Protein AF-A0A832GM95-F1 (afdb_monomer_lite)

Structure (mmCIF, N/CA/C/O backbone):
data_AF-A0A832GM95-F1
#
_entry.id   AF-A0A832GM95-F1
#
loop_
_atom_site.group_PDB
_atom_site.id
_atom_site.type_symbol
_atom_site.label_atom_id
_atom_site.label_alt_id
_atom_site.label_comp_id
_atom_site.label_asym_id
_atom_site.label_entity_id
_atom_site.label_seq_id
_atom_site.pdbx_PDB_ins_code
_atom_site.Cartn_x
_atom_site.Cartn_y
_atom_site.Cartn_z
_atom_site.occupancy
_atom_site.B_iso_or_equiv
_atom_site.auth_seq_id
_atom_site.auth_comp_id
_atom_site.auth_asym_id
_atom_site.auth_atom_id
_atom_site.pdbx_PDB_model_num
ATOM 1 N N . MET A 1 1 ? 28.907 -4.013 -49.779 1.00 54.69 1 MET A N 1
ATOM 2 C CA . MET A 1 1 ? 28.864 -2.848 -48.859 1.00 54.69 1 MET A CA 1
ATOM 3 C C . MET A 1 1 ? 27.563 -2.814 -48.039 1.00 54.69 1 MET A C 1
ATOM 5 O O . MET A 1 1 ? 26.831 -1.841 -48.087 1.00 54.69 1 MET A O 1
ATOM 9 N N . LYS A 1 2 ? 27.237 -3.884 -47.300 1.00 53.44 2 LYS A N 1
ATOM 10 C CA . LYS A 1 2 ? 26.014 -3.992 -46.474 1.00 53.44 2 LYS A CA 1
ATOM 11 C C . LYS A 1 2 ? 26.215 -4.438 -45.002 1.00 53.44 2 LYS A C 1
ATOM 13 O O . LYS A 1 2 ? 25.302 -4.195 -44.219 1.00 53.44 2 LYS A O 1
ATOM 18 N N . PRO A 1 3 ? 27.356 -5.019 -44.556 1.00 57.31 3 PRO A N 1
ATOM 19 C CA . PRO A 1 3 ? 27.441 -5.539 -43.186 1.00 57.31 3 PRO A CA 1
ATOM 20 C C . PRO A 1 3 ? 27.616 -4.440 -42.124 1.00 57.31 3 PRO A C 1
ATOM 22 O O . PRO A 1 3 ? 27.232 -4.644 -40.976 1.00 57.31 3 PRO A O 1
ATOM 25 N N . THR A 1 4 ? 28.152 -3.268 -42.485 1.00 59.78 4 THR A N 1
ATOM 26 C CA . THR A 1 4 ? 28.350 -2.143 -41.551 1.00 59.78 4 THR A CA 1
ATOM 27 C C . THR A 1 4 ? 27.028 -1.464 -41.187 1.00 59.78 4 THR A C 1
ATOM 29 O O . THR A 1 4 ? 26.781 -1.193 -40.018 1.00 59.78 4 THR A O 1
ATOM 32 N N . ILE A 1 5 ? 26.142 -1.262 -42.168 1.00 60.47 5 ILE A N 1
ATOM 33 C CA . ILE A 1 5 ? 24.838 -0.603 -41.977 1.00 60.47 5 ILE A CA 1
ATOM 34 C C . ILE A 1 5 ? 23.884 -1.506 -41.179 1.00 60.47 5 ILE A C 1
ATOM 36 O O . ILE A 1 5 ? 23.198 -1.024 -40.284 1.00 60.47 5 ILE A O 1
ATOM 40 N N . GLN A 1 6 ? 23.925 -2.825 -41.410 1.00 64.81 6 GLN A N 1
ATOM 41 C CA . GLN A 1 6 ? 23.139 -3.800 -40.642 1.00 64.81 6 GLN A CA 1
ATOM 42 C C . GLN A 1 6 ? 23.552 -3.845 -39.163 1.00 64.81 6 GLN A C 1
ATOM 44 O O . GLN A 1 6 ? 22.699 -3.887 -38.281 1.00 64.81 6 GLN A O 1
ATOM 49 N N . LYS A 1 7 ? 24.861 -3.818 -38.874 1.00 60.00 7 LYS A N 1
ATOM 50 C CA . LYS A 1 7 ? 25.366 -3.795 -37.491 1.00 60.00 7 LYS A CA 1
ATOM 51 C C . LYS A 1 7 ? 24.927 -2.529 -36.752 1.00 60.00 7 LYS A C 1
ATOM 53 O O . LYS A 1 7 ? 24.541 -2.622 -35.592 1.00 60.00 7 LYS A O 1
ATOM 58 N N . ILE A 1 8 ? 24.937 -1.382 -37.434 1.00 71.81 8 ILE A N 1
ATOM 59 C CA . ILE A 1 8 ?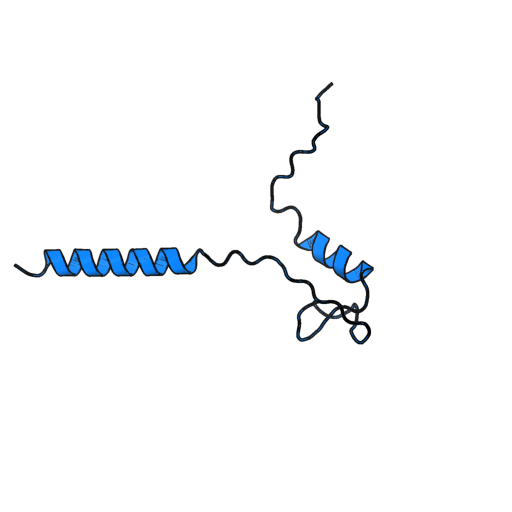 24.480 -0.101 -36.879 1.00 71.81 8 ILE A CA 1
ATOM 60 C C . ILE A 1 8 ? 22.968 -0.133 -36.623 1.00 71.81 8 ILE A C 1
ATOM 62 O O . ILE A 1 8 ? 22.548 0.191 -35.519 1.00 71.81 8 ILE A O 1
ATOM 66 N N . GLN A 1 9 ? 22.156 -0.610 -37.576 1.00 74.75 9 GLN A N 1
ATOM 67 C CA . GLN A 1 9 ? 20.707 -0.761 -37.380 1.00 74.75 9 GLN A CA 1
ATOM 68 C C . GLN A 1 9 ? 20.371 -1.674 -36.198 1.00 74.75 9 GLN A C 1
ATOM 70 O O . GLN A 1 9 ? 19.554 -1.309 -35.356 1.00 74.75 9 GLN A O 1
ATOM 75 N N . ASN A 1 10 ? 21.028 -2.831 -36.093 1.00 77.00 10 ASN A N 1
ATOM 76 C CA . ASN A 1 10 ? 20.800 -3.759 -34.987 1.00 77.00 10 ASN A CA 1
ATOM 77 C C . ASN A 1 10 ? 21.194 -3.133 -33.638 1.00 77.00 10 ASN A C 1
ATOM 79 O O . ASN A 1 10 ? 20.503 -3.339 -32.643 1.00 77.00 10 ASN A O 1
ATOM 83 N N . PHE A 1 11 ? 22.271 -2.342 -33.609 1.00 80.06 11 PHE A N 1
ATOM 84 C CA . PHE A 1 11 ? 22.719 -1.640 -32.407 1.00 80.06 11 PHE A CA 1
ATOM 85 C C . PHE A 1 11 ? 21.736 -0.541 -31.980 1.00 80.06 11 PHE A C 1
ATOM 87 O O . PHE A 1 11 ? 21.394 -0.448 -30.802 1.00 80.06 11 PHE A O 1
ATOM 94 N N . THR A 1 12 ? 21.219 0.245 -32.929 1.00 81.25 12 THR A N 1
ATOM 95 C CA . THR A 1 12 ? 20.200 1.269 -32.656 1.00 81.25 12 THR A CA 1
ATOM 96 C C . THR A 1 12 ? 18.901 0.644 -32.147 1.00 81.25 12 THR A C 1
ATOM 98 O O . THR A 1 12 ? 18.366 1.100 -31.139 1.00 81.25 12 THR A O 1
ATOM 101 N N . VAL A 1 13 ? 18.427 -0.438 -32.775 1.00 84.69 13 VAL A N 1
ATOM 102 C CA . VAL A 1 13 ? 17.217 -1.152 -32.335 1.00 84.69 13 VAL A CA 1
ATOM 103 C C . VAL A 1 13 ? 17.402 -1.702 -30.921 1.00 84.69 13 VAL A C 1
ATOM 105 O O . VAL A 1 13 ? 16.558 -1.465 -30.056 1.00 84.69 13 VAL A O 1
ATOM 108 N N . LEU A 1 14 ? 18.534 -2.354 -30.644 1.00 83.06 14 LEU A N 1
ATOM 109 C CA . LEU A 1 14 ? 18.824 -2.893 -29.316 1.00 83.06 14 LEU A CA 1
ATOM 110 C C . LEU A 1 14 ? 18.876 -1.786 -28.251 1.00 83.06 14 LEU A C 1
ATOM 112 O O . LEU A 1 14 ? 18.290 -1.935 -27.181 1.00 83.06 14 LEU A O 1
ATOM 116 N N . SER A 1 15 ? 19.506 -0.651 -28.565 1.00 82.00 15 SER A N 1
ATOM 117 C CA . SER A 1 15 ? 19.570 0.509 -27.671 1.00 82.00 15 SER A CA 1
ATOM 118 C C . SER A 1 15 ? 18.179 1.075 -27.354 1.00 82.00 15 SER A C 1
ATOM 120 O O . SER A 1 15 ? 17.871 1.313 -26.186 1.00 82.00 15 SER A O 1
ATOM 122 N N . THR A 1 16 ? 17.303 1.216 -28.356 1.00 81.75 16 THR A N 1
ATOM 123 C CA . THR A 1 16 ? 15.935 1.726 -28.145 1.00 81.75 16 THR A CA 1
ATOM 124 C C . THR A 1 16 ? 15.057 0.787 -27.317 1.00 81.75 16 THR A C 1
ATOM 126 O O . THR A 1 16 ? 14.307 1.256 -26.462 1.00 81.75 16 THR A O 1
ATOM 129 N N . VAL A 1 17 ? 15.182 -0.532 -27.502 1.00 84.50 17 VAL A N 1
ATOM 130 C CA . VAL A 1 17 ? 14.436 -1.529 -26.714 1.00 84.50 17 VAL A CA 1
ATOM 131 C C . VAL A 1 17 ? 14.860 -1.496 -25.246 1.00 84.50 17 VAL A C 1
ATOM 133 O O . VAL A 1 17 ? 14.009 -1.534 -24.357 1.00 84.50 17 VAL A O 1
ATOM 136 N N . ILE A 1 18 ? 16.163 -1.366 -24.981 1.00 81.94 18 ILE A N 1
ATOM 137 C CA . ILE A 1 18 ? 16.677 -1.253 -23.613 1.00 81.94 18 ILE A CA 1
ATOM 138 C C . ILE A 1 18 ? 16.132 0.023 -22.960 1.00 81.94 18 ILE A C 1
ATOM 140 O O . ILE A 1 18 ? 15.536 -0.057 -21.889 1.00 81.94 18 ILE A O 1
ATOM 144 N N . LEU A 1 19 ? 16.226 1.180 -23.619 1.00 77.38 19 LEU A N 1
ATOM 145 C CA . LEU A 1 19 ? 15.756 2.451 -23.051 1.00 77.38 19 LEU A CA 1
ATOM 146 C C . LEU A 1 19 ? 14.238 2.468 -22.769 1.00 77.38 19 LEU A C 1
ATOM 148 O O . LEU A 1 19 ? 13.803 3.001 -21.748 1.00 77.38 19 LEU A O 1
ATOM 152 N N . ALA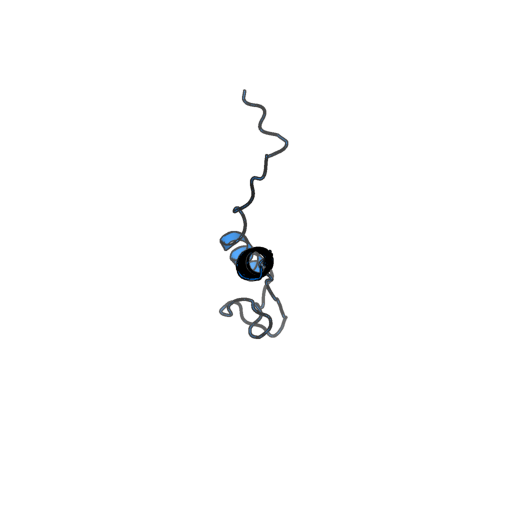 A 1 20 ? 13.432 1.826 -23.620 1.00 74.69 20 ALA A N 1
ATOM 153 C CA . ALA A 1 20 ? 11.986 1.691 -23.423 1.00 74.69 20 ALA A CA 1
ATOM 154 C C . ALA A 1 20 ? 11.608 0.776 -22.240 1.00 74.69 20 ALA A C 1
ATOM 156 O O . ALA A 1 20 ? 10.533 0.915 -21.665 1.00 74.69 20 ALA A O 1
ATOM 157 N N . SER A 1 21 ? 12.482 -0.151 -21.840 1.00 67.31 21 SER A N 1
ATOM 158 C CA . SER A 1 21 ? 12.217 -1.035 -20.697 1.00 67.31 21 SER A CA 1
ATOM 159 C C . SER A 1 21 ? 12.465 -0.373 -19.333 1.00 67.31 21 SER A C 1
ATOM 161 O O . SER A 1 21 ? 11.841 -0.761 -18.345 1.00 67.31 21 SER A O 1
ATOM 163 N N . LEU A 1 22 ? 13.306 0.670 -19.279 1.00 65.50 22 LEU A N 1
ATOM 164 C CA . LEU A 1 22 ? 13.645 1.393 -18.045 1.00 65.50 22 LEU A CA 1
ATOM 165 C C . LEU A 1 22 ? 12.637 2.495 -17.663 1.00 65.50 22 LEU A C 1
ATOM 167 O O . LEU A 1 22 ? 12.715 3.033 -16.564 1.00 65.50 22 LEU A O 1
ATOM 171 N N . SER A 1 23 ? 11.673 2.832 -18.524 1.00 59.16 23 SER A N 1
ATOM 172 C CA . SER A 1 23 ? 10.725 3.941 -18.302 1.00 59.16 23 SER A CA 1
ATOM 173 C C . SER A 1 23 ? 9.512 3.584 -17.433 1.00 59.16 23 SER A C 1
ATOM 175 O O . SER A 1 23 ? 8.595 4.391 -17.287 1.00 59.16 23 SER A O 1
ATOM 177 N N . ARG A 1 24 ? 9.494 2.405 -16.797 1.00 59.59 24 ARG A N 1
ATOM 178 C CA . ARG A 1 24 ? 8.449 2.059 -15.825 1.00 59.59 24 ARG A CA 1
ATOM 179 C C . ARG A 1 24 ? 8.700 2.747 -14.480 1.00 59.59 24 ARG A C 1
ATOM 181 O O . ARG A 1 24 ? 9.138 2.120 -13.517 1.00 59.59 24 ARG A O 1
ATOM 188 N N . LEU A 1 25 ? 8.404 4.043 -14.421 1.00 57.88 25 LEU A N 1
ATOM 189 C CA . LEU A 1 25 ? 8.309 4.802 -13.178 1.00 57.88 25 LEU A CA 1
ATOM 190 C C . LEU A 1 25 ? 7.015 4.385 -12.458 1.00 57.88 25 LEU A C 1
ATOM 192 O O . LEU A 1 25 ? 5.986 5.044 -12.570 1.00 57.88 25 LEU A O 1
ATOM 196 N N . HIS A 1 26 ? 7.028 3.226 -11.799 1.00 60.84 26 HIS A N 1
ATOM 197 C CA . HIS A 1 26 ? 5.876 2.773 -11.025 1.00 60.84 26 HIS A CA 1
ATOM 198 C C . HIS A 1 26 ? 5.789 3.593 -9.732 1.00 60.84 26 HIS A C 1
ATOM 200 O O . HIS A 1 26 ? 6.537 3.347 -8.785 1.00 60.84 26 HIS A O 1
ATOM 206 N N . ALA A 1 27 ? 4.868 4.554 -9.687 1.00 69.12 27 ALA A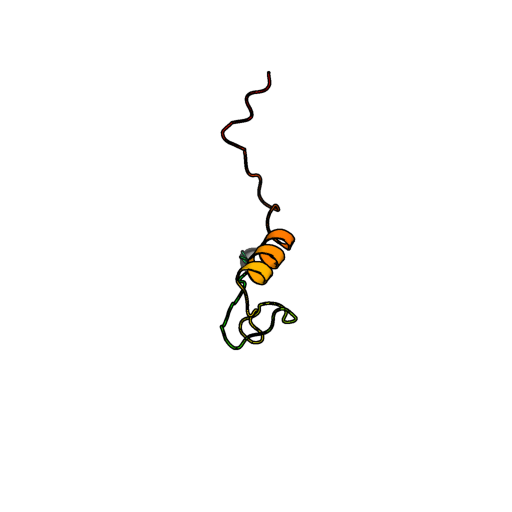 N 1
ATOM 207 C CA . ALA A 1 27 ? 4.344 5.033 -8.416 1.00 69.12 27 ALA A CA 1
ATOM 208 C C . ALA A 1 27 ? 3.566 3.883 -7.753 1.00 69.12 27 ALA A C 1
ATOM 210 O O . ALA A 1 27 ? 2.884 3.110 -8.428 1.00 69.12 27 ALA A O 1
ATOM 211 N N . ALA A 1 28 ? 3.717 3.712 -6.440 1.00 77.69 28 ALA A N 1
ATOM 212 C CA . ALA A 1 28 ? 2.986 2.680 -5.715 1.00 77.69 28 ALA A CA 1
ATOM 213 C C . ALA A 1 28 ? 1.530 3.127 -5.504 1.00 77.69 28 ALA A C 1
ATOM 215 O O . ALA A 1 28 ? 1.248 3.903 -4.591 1.00 77.69 28 ALA A O 1
ATOM 216 N N . ASP A 1 29 ? 0.618 2.628 -6.339 1.00 88.00 29 ASP A N 1
ATOM 217 C CA . ASP A 1 29 ? -0.814 2.913 -6.225 1.00 88.00 29 ASP A CA 1
ATOM 218 C C . ASP A 1 29 ? -1.465 2.044 -5.139 1.00 88.00 29 ASP A C 1
ATOM 220 O O . ASP A 1 29 ? -1.500 0.814 -5.240 1.00 88.00 29 ASP A O 1
ATOM 224 N N . ILE A 1 30 ? -2.020 2.684 -4.106 1.00 92.56 30 ILE A N 1
ATOM 225 C CA . ILE A 1 30 ? -2.729 2.017 -3.006 1.00 92.56 30 ILE A CA 1
ATOM 226 C C . ILE A 1 30 ? -4.221 2.331 -3.111 1.00 92.56 30 ILE A C 1
ATOM 228 O O . ILE A 1 30 ? -4.631 3.487 -3.048 1.00 92.56 30 ILE A O 1
ATOM 232 N N . HIS A 1 31 ? -5.033 1.286 -3.251 1.00 95.12 31 HIS A N 1
ATOM 233 C CA . HIS A 1 31 ? -6.475 1.379 -3.463 1.00 95.12 31 HIS A CA 1
ATOM 234 C C . HIS A 1 31 ? -7.239 1.163 -2.155 1.00 95.12 31 HIS A C 1
ATOM 236 O O . HIS A 1 31 ? -6.950 0.227 -1.402 1.00 95.12 31 HIS A O 1
ATOM 242 N N . VAL A 1 32 ? -8.247 2.006 -1.913 1.00 95.50 32 VAL A N 1
ATOM 243 C CA . VAL A 1 32 ? -9.111 1.965 -0.725 1.00 95.50 32 VAL A CA 1
ATOM 244 C C . VAL A 1 32 ? -10.572 1.963 -1.163 1.00 95.50 32 VAL A C 1
ATOM 246 O O . VAL A 1 32 ? -10.952 2.729 -2.046 1.00 95.50 32 VAL A O 1
ATOM 249 N N . SER A 1 33 ? -11.388 1.107 -0.555 1.00 96.88 33 SER A N 1
ATOM 250 C CA . SER A 1 33 ? -12.827 1.008 -0.802 1.00 96.88 33 SER A CA 1
ATOM 251 C C . SER A 1 33 ? -13.564 0.707 0.507 1.00 96.88 33 SER A C 1
ATOM 253 O O . SER A 1 33 ? -13.066 -0.110 1.282 1.00 96.88 33 SER A O 1
ATOM 255 N N . PRO A 1 34 ? -14.754 1.287 0.754 1.00 95.00 34 PRO A N 1
ATOM 256 C CA . PRO A 1 34 ? -15.568 0.973 1.932 1.00 95.00 34 PRO A CA 1
ATOM 257 C C . PRO A 1 34 ? -15.881 -0.524 2.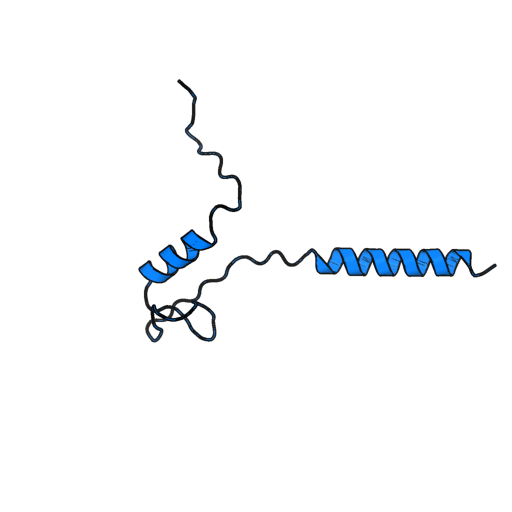098 1.00 95.00 34 PRO A C 1
ATOM 259 O O . PRO A 1 34 ? -15.968 -1.001 3.227 1.00 95.00 34 PRO A O 1
ATOM 262 N N . ASP A 1 35 ? -15.983 -1.258 0.984 1.00 96.25 35 ASP A N 1
ATOM 263 C CA . ASP A 1 35 ? -16.271 -2.701 0.947 1.00 96.25 35 ASP A CA 1
ATOM 264 C C . ASP A 1 35 ? -14.999 -3.579 0.955 1.00 96.25 35 ASP A C 1
ATOM 266 O O . ASP A 1 35 ? -15.062 -4.800 0.789 1.00 96.25 35 ASP A O 1
ATOM 270 N N . GLY A 1 36 ? -13.820 -2.963 1.097 1.00 94.69 36 GLY A N 1
ATOM 271 C CA . GLY A 1 36 ? -12.526 -3.642 1.140 1.00 94.69 36 GLY A CA 1
ATOM 272 C C . GLY A 1 36 ? -12.253 -4.369 2.461 1.00 94.69 36 GLY A C 1
ATOM 273 O O . GLY A 1 36 ? -13.118 -4.505 3.325 1.00 94.69 36 GLY A O 1
ATOM 274 N N . LYS A 1 37 ? -11.010 -4.834 2.637 1.00 97.06 37 LYS A N 1
ATOM 275 C CA . LYS A 1 37 ? -10.522 -5.422 3.899 1.00 97.06 37 LYS A CA 1
ATOM 276 C C . LYS A 1 37 ? -9.090 -4.989 4.162 1.00 97.06 37 LYS A C 1
ATOM 278 O O . LYS A 1 37 ? -8.262 -5.038 3.262 1.00 97.06 37 LYS A O 1
ATOM 283 N N . ASP A 1 38 ? -8.757 -4.659 5.405 1.00 96.19 38 ASP A N 1
ATOM 284 C CA . ASP A 1 38 ? -7.395 -4.225 5.768 1.00 96.19 38 ASP A CA 1
ATOM 285 C C . ASP A 1 38 ? -6.349 -5.353 5.731 1.00 96.19 38 ASP A C 1
ATOM 287 O O . ASP A 1 38 ? -5.148 -5.103 5.788 1.00 96.19 38 ASP A O 1
ATOM 291 N N . THR A 1 39 ? -6.795 -6.601 5.579 1.00 96.00 39 THR A N 1
ATOM 292 C CA . THR A 1 39 ? -5.932 -7.751 5.279 1.00 96.00 39 THR A CA 1
ATOM 293 C C . THR A 1 39 ? -5.564 -7.859 3.798 1.00 96.00 39 THR A C 1
ATOM 295 O O . THR A 1 39 ? -4.745 -8.702 3.438 1.00 96.00 39 THR A O 1
ATOM 298 N N . ASN A 1 40 ? -6.192 -7.068 2.924 1.00 95.50 40 ASN A N 1
ATOM 299 C CA . ASN A 1 40 ? -5.916 -7.087 1.494 1.00 95.50 40 ASN A CA 1
ATOM 300 C C . ASN A 1 40 ? -4.595 -6.367 1.169 1.00 95.50 40 ASN A C 1
ATOM 302 O O . ASN A 1 40 ? -4.138 -5.518 1.932 1.00 95.50 40 ASN A O 1
ATOM 306 N N . PRO A 1 41 ? -3.981 -6.650 0.008 1.00 90.81 41 PRO A N 1
ATOM 307 C CA . PRO A 1 41 ? -2.737 -6.001 -0.403 1.00 90.81 41 PRO A CA 1
ATOM 308 C C . PRO A 1 41 ? -2.884 -4.515 -0.783 1.00 90.81 41 PRO A C 1
ATOM 310 O O . PRO A 1 41 ? -1.867 -3.846 -0.944 1.00 90.81 41 PRO A O 1
ATOM 313 N N . GLY A 1 42 ? -4.106 -3.992 -0.955 1.00 91.81 42 GLY A N 1
ATOM 314 C CA . GLY A 1 42 ? -4.337 -2.609 -1.394 1.00 91.81 42 GLY A CA 1
ATOM 315 C C . GLY A 1 42 ? -4.197 -2.403 -2.901 1.00 91.81 42 GLY A C 1
ATOM 316 O O . GLY A 1 42 ? -3.890 -1.302 -3.348 1.00 91.81 42 GLY A O 1
ATOM 317 N N . SER A 1 43 ? -4.422 -3.455 -3.691 1.00 93.31 43 SER A N 1
ATOM 318 C CA . SER A 1 43 ? -4.488 -3.375 -5.152 1.00 93.31 43 SER A CA 1
ATOM 319 C C . SER A 1 43 ? -5.910 -3.056 -5.619 1.00 93.31 43 SER A C 1
ATOM 321 O O . SER A 1 43 ? -6.866 -3.210 -4.863 1.00 93.31 43 SER A O 1
ATOM 323 N N . ALA A 1 44 ? -6.081 -2.681 -6.888 1.00 92.31 44 ALA A N 1
ATOM 324 C CA . ALA A 1 44 ? -7.409 -2.444 -7.460 1.00 92.31 44 ALA A CA 1
ATOM 325 C C . ALA A 1 44 ? -8.357 -3.653 -7.314 1.00 92.31 44 ALA A C 1
ATOM 327 O O . ALA A 1 44 ? -9.544 -3.483 -7.055 1.00 92.31 44 ALA A O 1
ATOM 328 N N . ALA A 1 45 ? -7.829 -4.877 -7.444 1.00 94.94 45 ALA A N 1
ATOM 329 C CA . ALA A 1 45 ? -8.605 -6.112 -7.303 1.00 94.94 45 ALA A CA 1
ATOM 330 C C . ALA A 1 45 ? -8.903 -6.482 -5.839 1.00 94.94 45 ALA A C 1
ATOM 332 O O . ALA A 1 45 ? -9.837 -7.232 -5.567 1.00 94.94 45 ALA A O 1
ATOM 333 N N . ALA A 1 46 ? -8.096 -5.985 -4.900 1.00 95.12 46 ALA A N 1
ATOM 334 C CA . ALA A 1 46 ? -8.227 -6.261 -3.478 1.00 95.12 46 ALA A CA 1
ATOM 335 C C . ALA A 1 46 ? -7.870 -4.990 -2.683 1.00 95.12 46 ALA A C 1
ATOM 337 O O . ALA A 1 46 ? -6.743 -4.868 -2.182 1.00 95.12 46 ALA A O 1
ATOM 338 N N . PRO A 1 47 ? -8.807 -4.025 -2.597 1.00 96.31 47 PRO A N 1
ATOM 339 C CA . PRO A 1 47 ? -8.566 -2.749 -1.939 1.00 96.31 47 PRO A CA 1
ATOM 340 C C . PRO A 1 47 ? -8.564 -2.897 -0.416 1.00 96.31 47 PRO A C 1
ATOM 342 O O . PRO A 1 47 ? -9.196 -3.802 0.146 1.00 96.31 47 PRO A O 1
ATOM 345 N N . LEU A 1 48 ? -7.864 -1.981 0.248 1.00 97.00 48 LEU A N 1
ATOM 346 C CA . LEU A 1 48 ? -7.920 -1.805 1.699 1.00 97.00 48 LEU A CA 1
ATOM 347 C C . LEU A 1 48 ? -9.257 -1.183 2.103 1.00 97.00 48 LEU A C 1
ATOM 349 O O . LEU A 1 48 ? -9.919 -0.548 1.282 1.00 97.00 48 LEU A O 1
ATOM 353 N N . GLN A 1 49 ? -9.647 -1.351 3.364 1.00 97.56 49 GLN A N 1
ATOM 354 C CA . GLN A 1 49 ? -10.896 -0.789 3.870 1.00 97.56 49 GLN A CA 1
ATOM 355 C C . GLN A 1 49 ? -10.682 0.602 4.466 1.00 97.56 49 GLN A C 1
ATOM 357 O O . GLN A 1 49 ? -11.487 1.509 4.262 1.00 97.56 49 GLN A O 1
ATOM 362 N N . THR A 1 50 ? -9.585 0.787 5.204 1.00 97.12 50 THR A N 1
ATOM 363 C CA . THR A 1 50 ? -9.331 2.007 5.968 1.00 97.12 50 THR A CA 1
ATOM 364 C C . THR A 1 50 ? -8.155 2.814 5.430 1.00 97.12 50 THR A C 1
ATOM 366 O O . THR A 1 50 ? -7.155 2.292 4.929 1.00 97.12 50 THR A O 1
ATOM 369 N N . LEU A 1 51 ? -8.236 4.137 5.613 1.00 95.50 51 LEU A N 1
ATOM 370 C CA . LEU A 1 51 ? -7.120 5.041 5.328 1.00 95.50 51 LEU A CA 1
ATOM 371 C C . LEU A 1 51 ? -5.927 4.806 6.262 1.00 95.50 51 LEU A C 1
ATOM 373 O O . LEU A 1 51 ? -4.789 5.065 5.877 1.00 95.50 51 LEU A O 1
ATOM 377 N N . THR A 1 52 ? -6.164 4.297 7.473 1.00 96.12 52 THR A N 1
ATOM 378 C CA . THR A 1 52 ? -5.095 3.920 8.406 1.00 96.12 52 THR A CA 1
ATOM 379 C C . THR A 1 52 ? -4.230 2.815 7.808 1.00 96.12 52 THR A C 1
ATOM 381 O O . THR A 1 52 ? -3.013 2.981 7.726 1.00 96.12 52 THR A O 1
ATOM 384 N N . ALA A 1 53 ? -4.851 1.741 7.308 1.00 94.00 53 ALA A N 1
ATOM 385 C CA . ALA A 1 53 ? -4.133 0.661 6.642 1.00 94.00 53 ALA A CA 1
ATOM 386 C C . ALA A 1 53 ? -3.444 1.143 5.357 1.00 94.00 53 ALA A C 1
ATOM 388 O O . ALA A 1 53 ? -2.294 0.784 5.106 1.00 94.00 53 ALA A O 1
ATOM 389 N N . ALA A 1 54 ? -4.094 2.019 4.582 1.00 93.50 54 ALA A N 1
ATOM 390 C CA . ALA A 1 54 ? -3.502 2.601 3.377 1.00 93.50 54 ALA A CA 1
ATOM 391 C C . ALA A 1 54 ? -2.256 3.445 3.679 1.00 93.50 54 ALA A C 1
ATOM 393 O O . ALA A 1 54 ? -1.232 3.303 3.013 1.00 93.50 54 ALA A O 1
ATOM 394 N N . ARG A 1 55 ? -2.299 4.276 4.726 1.00 93.25 55 ARG A N 1
ATOM 395 C CA . ARG A 1 55 ? -1.146 5.051 5.205 1.00 93.25 55 ARG A CA 1
ATOM 396 C C . ARG A 1 55 ? -0.012 4.137 5.654 1.00 93.25 55 ARG A C 1
ATOM 398 O O . ARG A 1 55 ? 1.148 4.392 5.338 1.00 93.25 55 ARG A O 1
ATOM 405 N N . ASP A 1 56 ? -0.329 3.096 6.413 1.00 93.19 56 ASP A N 1
ATOM 406 C CA . ASP A 1 56 ? 0.684 2.181 6.932 1.00 93.19 56 ASP A CA 1
ATOM 407 C C . ASP A 1 56 ? 1.307 1.345 5.801 1.00 93.19 56 ASP A C 1
ATOM 409 O O . ASP A 1 56 ? 2.513 1.103 5.815 1.00 93.19 56 ASP A O 1
ATOM 413 N N . ALA A 1 57 ? 0.532 0.991 4.772 1.00 89.88 57 ALA A N 1
ATOM 414 C CA . ALA A 1 57 ? 1.038 0.413 3.530 1.00 89.88 57 ALA A CA 1
ATOM 415 C C . ALA A 1 57 ? 1.920 1.407 2.751 1.00 89.88 57 ALA A C 1
ATOM 417 O O . ALA A 1 57 ? 3.022 1.044 2.340 1.00 89.88 57 ALA A O 1
ATOM 418 N N . ALA A 1 58 ? 1.507 2.675 2.636 1.00 89.62 58 ALA A N 1
ATOM 419 C CA . ALA A 1 58 ? 2.281 3.728 1.977 1.00 89.62 58 ALA A CA 1
ATOM 420 C C . ALA A 1 58 ? 3.644 3.934 2.645 1.00 89.62 58 ALA A C 1
ATOM 422 O O . ALA A 1 58 ? 4.656 4.058 1.967 1.00 89.62 58 ALA A O 1
ATOM 423 N N . ARG A 1 59 ? 3.710 3.890 3.978 1.00 89.31 59 ARG A N 1
ATOM 424 C CA . ARG A 1 59 ? 4.971 4.009 4.729 1.00 89.31 59 ARG A CA 1
ATOM 425 C C . ARG A 1 59 ? 5.976 2.894 4.437 1.00 89.31 59 ARG A C 1
ATOM 427 O O . ARG A 1 59 ? 7.167 3.123 4.596 1.00 89.31 59 ARG A O 1
ATOM 434 N N . LYS A 1 60 ? 5.527 1.708 4.014 1.00 83.81 60 LYS A N 1
ATOM 435 C CA . LYS A 1 60 ? 6.430 0.600 3.645 1.00 83.81 60 LYS A CA 1
ATOM 436 C C . LYS A 1 60 ? 7.124 0.834 2.303 1.00 83.81 60 LYS A C 1
ATOM 438 O O . LYS A 1 60 ? 8.171 0.245 2.051 1.00 83.81 60 LYS A O 1
ATOM 443 N N . VAL A 1 61 ? 6.527 1.659 1.445 1.00 80.62 61 VAL A N 1
ATOM 444 C CA . VAL A 1 61 ? 7.021 1.952 0.092 1.00 80.62 61 VAL A CA 1
ATOM 445 C C . VAL A 1 61 ? 7.591 3.370 -0.037 1.00 80.62 61 VAL A C 1
ATOM 447 O O . VAL A 1 61 ? 8.445 3.606 -0.888 1.00 80.62 61 VAL A O 1
ATOM 450 N N . ALA A 1 62 ? 7.178 4.297 0.831 1.00 73.38 62 ALA A N 1
ATOM 451 C CA . ALA A 1 62 ? 7.681 5.665 0.908 1.00 73.38 62 ALA A CA 1
ATOM 452 C C . ALA A 1 62 ? 9.075 5.736 1.566 1.00 73.38 62 ALA A C 1
ATOM 454 O O . ALA A 1 62 ? 9.407 4.929 2.430 1.00 73.38 62 ALA A O 1
ATOM 455 N N . GLY A 1 63 ? 9.886 6.728 1.174 1.00 62.81 63 GLY A N 1
ATOM 456 C CA . GLY A 1 63 ? 11.243 6.944 1.710 1.00 62.81 63 GLY A CA 1
ATOM 457 C C . GLY A 1 63 ? 12.388 6.454 0.816 1.00 62.81 63 GLY A C 1
ATOM 458 O O . GLY A 1 63 ? 13.535 6.416 1.250 1.00 62.81 63 GLY A O 1
ATOM 459 N N . ARG A 1 64 ? 12.099 6.085 -0.438 1.00 61.22 64 ARG A N 1
ATOM 460 C CA . ARG A 1 64 ? 13.123 5.811 -1.465 1.00 61.22 64 ARG A CA 1
ATOM 461 C C . ARG A 1 64 ? 13.637 7.073 -2.167 1.00 61.22 64 ARG A C 1
ATOM 463 O O . ARG A 1 64 ? 14.552 6.974 -2.974 1.00 61.22 64 ARG A O 1
ATOM 470 N N . GLU A 1 65 ? 13.055 8.225 -1.861 1.00 62.41 65 GLU A N 1
ATOM 471 C CA . GLU A 1 65 ? 13.405 9.520 -2.436 1.00 62.41 65 GLU A CA 1
ATOM 472 C C . GLU A 1 65 ? 13.987 10.420 -1.343 1.00 62.41 65 GLU A C 1
ATOM 474 O O . GLU A 1 65 ? 13.515 10.408 -0.202 1.00 62.41 65 GLU A O 1
ATOM 479 N N . GLU A 1 66 ? 15.047 11.156 -1.674 1.00 56.38 66 GLU A N 1
ATOM 480 C CA . GLU A 1 66 ? 15.705 12.071 -0.746 1.00 56.38 66 GLU A CA 1
ATOM 481 C C . GLU A 1 66 ? 14.779 13.252 -0.445 1.00 56.38 66 GLU A C 1
ATOM 483 O O . GLU A 1 66 ? 14.527 14.110 -1.288 1.00 56.38 66 GLU A O 1
ATOM 488 N N . VAL A 1 67 ? 14.267 13.308 0.782 1.00 65.00 67 VAL A N 1
ATOM 489 C CA . VAL A 1 67 ? 13.464 14.436 1.252 1.00 65.00 67 VAL A CA 1
ATOM 490 C C . VAL A 1 67 ? 14.366 15.315 2.104 1.00 65.0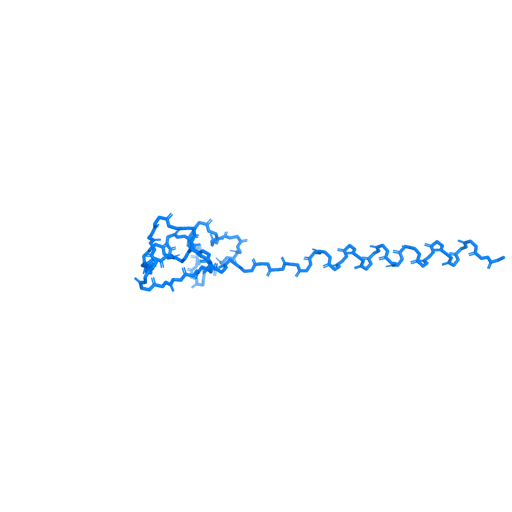0 67 VAL A C 1
ATOM 492 O O . VAL A 1 67 ? 14.571 15.021 3.278 1.00 65.00 67 VAL A O 1
ATOM 495 N N . THR A 1 68 ? 14.921 16.392 1.537 1.00 71.00 68 THR A N 1
ATOM 496 C CA . THR A 1 68 ? 15.648 17.397 2.329 1.00 71.00 68 THR A CA 1
ATOM 497 C C . THR A 1 68 ? 14.651 18.117 3.242 1.00 71.00 68 THR A C 1
ATOM 499 O O . THR A 1 68 ? 13.796 18.863 2.748 1.00 71.00 68 THR A O 1
ATOM 502 N N . PRO A 1 69 ? 14.724 17.951 4.575 1.00 68.62 69 PRO A N 1
ATOM 503 C CA . PRO A 1 69 ? 13.842 18.668 5.477 1.00 68.62 69 PRO A CA 1
ATOM 504 C C . PRO A 1 69 ? 14.209 20.151 5.411 1.00 68.62 69 PRO A C 1
ATOM 506 O O . PRO A 1 69 ? 15.331 20.540 5.747 1.00 68.62 69 PRO A O 1
ATOM 509 N N . ARG A 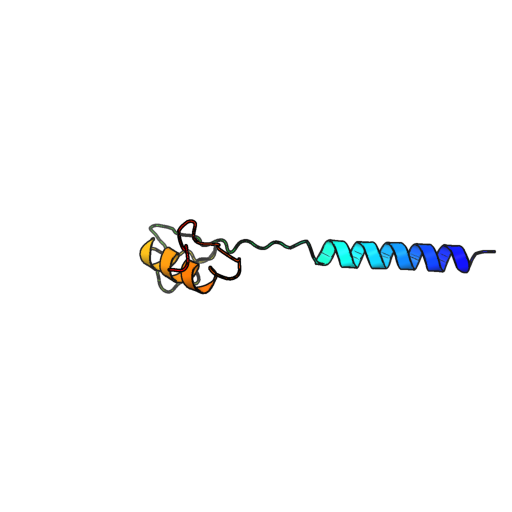1 70 ? 13.270 20.997 4.980 1.00 66.44 70 ARG A N 1
ATOM 510 C CA . ARG A 1 70 ? 13.412 22.461 4.990 1.00 66.44 70 ARG A CA 1
ATOM 511 C C . ARG A 1 70 ? 13.387 22.953 6.442 1.00 66.44 70 ARG A C 1
ATOM 513 O O . ARG A 1 70 ? 12.375 23.445 6.919 1.00 66.44 70 ARG A O 1
ATOM 520 N N . GLY A 1 71 ? 14.479 22.730 7.168 1.00 63.53 71 GLY A N 1
ATOM 521 C CA . GLY A 1 71 ? 14.581 23.037 8.595 1.00 63.53 71 GLY A CA 1
ATOM 522 C C . GLY A 1 71 ? 15.809 22.473 9.314 1.00 63.53 71 GLY A C 1
ATOM 523 O O . GLY A 1 71 ? 16.101 22.924 10.415 1.00 63.53 71 GLY A O 1
ATOM 524 N N . ALA A 1 72 ? 16.569 21.547 8.718 1.00 58.53 72 ALA A N 1
ATOM 525 C CA . ALA A 1 72 ? 17.792 21.020 9.331 1.00 58.53 72 ALA A CA 1
ATOM 526 C C . ALA A 1 72 ? 18.975 21.996 9.155 1.00 58.53 72 ALA A C 1
ATOM 528 O O . ALA A 1 72 ? 19.924 21.731 8.422 1.00 58.53 72 ALA A O 1
ATOM 529 N N . ARG A 1 73 ? 18.912 23.163 9.806 1.00 58.53 73 ARG A N 1
ATOM 530 C CA . ARG A 1 73 ? 20.101 23.987 10.047 1.00 58.53 73 ARG A CA 1
ATOM 531 C C . ARG A 1 73 ? 20.855 23.320 11.195 1.00 58.53 73 ARG A C 1
ATOM 533 O O . ARG A 1 73 ? 20.364 23.328 12.318 1.00 58.53 73 ARG A O 1
ATOM 540 N N . ALA A 1 74 ? 21.989 22.694 10.886 1.00 57.12 74 ALA A N 1
ATOM 541 C CA . ALA A 1 74 ? 22.916 22.185 11.888 1.00 57.12 74 ALA A CA 1
ATOM 542 C C . ALA A 1 74 ? 23.285 23.328 12.851 1.00 57.12 74 ALA A C 1
ATOM 544 O O . ALA A 1 74 ? 23.686 24.406 12.399 1.00 57.12 74 ALA A O 1
ATOM 545 N N . SER A 1 75 ? 23.056 23.095 14.144 1.00 60.16 75 SER A N 1
ATOM 546 C CA . SER A 1 75 ? 23.541 23.930 15.247 1.00 60.16 75 SER A CA 1
ATOM 547 C C . SER A 1 75 ? 24.940 23.503 15.650 1.00 60.16 75 SER A C 1
ATOM 549 O O . SER A 1 75 ? 25.200 22.279 15.617 1.00 60.16 75 SER A O 1
#

Secondary structure (DSSP, 8-state):
--HHHHHHHHHHHHHHHHHHHTT--------B-TT--TTS--BTTB-BS-HHHHHHHHHHH--SS----TT----

pLDDT: mean 79.09, std 14.77, range [53.44, 97.56]

Radius of gyration: 22.5 Å; chains: 1; bounding box: 45×32×64 Å

Foldseek 3Di:
DPPVVVVVVVVVVVVVVVVVVPPPPDDDQFAEDCPADLPFLRDPVGHHNDPVSSVVSVVVVPDPDDDDPPDPPDD

Sequence (75 aa):
MKPTIQKIQNFTVLSTVILASLSRLHAADIHVSPDGKDTNPGSAAAPLQTLTAARDAARKVAGREEVTPRGARAS